Protein AF-A0A3P3XUV6-F1 (afdb_monomer)

Sequence (99 aa):
MKERNIHEDCVDQMIRLFAERIYRKGETQIPVDTEGRIRVDDLEMGPSVQNEVSARLATVDESNLHKLADPDGFRNDFLRAHGFEVPGVDYEQEVLSFE

Structure (mmCIF, N/CA/C/O backbone):
data_AF-A0A3P3XUV6-F1
#
_entry.id   AF-A0A3P3XUV6-F1
#
loop_
_atom_site.group_PDB
_atom_site.id
_atom_site.type_symbol
_atom_site.label_atom_id
_atom_site.label_alt_id
_atom_site.label_comp_id
_atom_site.label_asym_id
_atom_site.label_entity_id
_atom_site.label_seq_id
_atom_site.pdbx_PDB_ins_code
_atom_site.Cartn_x
_atom_site.Cartn_y
_atom_site.Cartn_z
_atom_site.occupancy
_atom_site.B_iso_or_equiv
_atom_site.auth_seq_id
_atom_site.auth_comp_id
_atom_site.auth_asym_id
_atom_site.auth_atom_id
_atom_site.pdbx_PDB_model_num
ATOM 1 N N . MET A 1 1 ? 5.677 -3.018 3.572 1.00 96.94 1 MET A N 1
ATOM 2 C CA . MET A 1 1 ? 4.301 -3.494 3.874 1.00 96.94 1 MET A CA 1
ATOM 3 C C . MET A 1 1 ? 3.998 -4.851 3.238 1.00 96.94 1 MET A C 1
ATOM 5 O O . MET A 1 1 ? 3.518 -5.716 3.959 1.00 96.94 1 MET A O 1
ATOM 9 N N . LYS A 1 2 ? 4.334 -5.085 1.954 1.00 96.94 2 LYS A N 1
ATOM 10 C CA . LYS A 1 2 ? 4.138 -6.383 1.266 1.00 96.94 2 LYS A CA 1
ATOM 11 C C . LYS A 1 2 ? 4.770 -7.574 2.000 1.00 96.94 2 LYS A C 1
ATOM 13 O O . LYS A 1 2 ? 4.070 -8.527 2.301 1.00 96.94 2 LYS A O 1
ATOM 18 N N . GLU A 1 3 ? 6.031 -7.461 2.426 1.00 96.62 3 GLU A N 1
ATOM 19 C CA . GLU A 1 3 ? 6.723 -8.492 3.236 1.00 96.62 3 GLU A CA 1
ATOM 20 C C . GLU A 1 3 ? 6.004 -8.859 4.548 1.00 96.62 3 GLU A C 1
ATOM 22 O O . GLU A 1 3 ? 6.251 -9.909 5.133 1.00 96.62 3 GLU A O 1
ATOM 27 N N . ARG A 1 4 ? 5.119 -7.982 5.030 1.00 95.56 4 ARG A N 1
ATOM 28 C CA . ARG A 1 4 ? 4.356 -8.142 6.273 1.00 95.56 4 ARG A CA 1
ATOM 29 C C . ARG A 1 4 ? 2.893 -8.512 6.020 1.00 95.56 4 ARG A C 1
ATOM 31 O O . ARG A 1 4 ? 2.145 -8.609 6.983 1.00 95.56 4 ARG A O 1
ATOM 38 N N . ASN A 1 5 ? 2.488 -8.699 4.761 1.00 96.62 5 ASN A N 1
ATOM 39 C CA . ASN A 1 5 ? 1.114 -8.998 4.341 1.00 96.62 5 ASN A CA 1
ATOM 40 C C . ASN A 1 5 ? 0.068 -7.975 4.825 1.00 96.62 5 ASN A C 1
ATOM 42 O O . ASN A 1 5 ? -1.046 -8.342 5.176 1.00 96.62 5 ASN A O 1
ATOM 46 N N . ILE A 1 6 ? 0.441 -6.693 4.859 1.00 97.44 6 ILE A N 1
ATOM 47 C CA . ILE A 1 6 ? -0.447 -5.575 5.243 1.00 97.44 6 ILE A CA 1
ATOM 48 C C . ILE A 1 6 ? -0.476 -4.467 4.184 1.00 97.44 6 ILE A C 1
ATOM 50 O O . ILE A 1 6 ? -0.819 -3.331 4.485 1.00 97.44 6 ILE A O 1
ATOM 54 N N . HIS A 1 7 ? 0.012 -4.751 2.977 1.00 97.94 7 HIS A N 1
ATOM 55 C CA . HIS A 1 7 ? -0.084 -3.809 1.868 1.00 97.94 7 HIS A CA 1
ATOM 56 C C . HIS A 1 7 ? -1.500 -3.837 1.302 1.00 97.94 7 HIS A C 1
ATOM 58 O O . HIS A 1 7 ? -2.075 -4.912 1.173 1.00 97.94 7 HIS A O 1
ATOM 64 N N . GLU A 1 8 ? -2.005 -2.660 0.961 1.00 98.12 8 GLU A N 1
ATOM 65 C CA . GLU A 1 8 ? -3.341 -2.440 0.428 1.00 98.12 8 GLU A CA 1
ATOM 66 C C . GLU A 1 8 ? -3.227 -1.528 -0.787 1.00 98.12 8 GLU A C 1
ATOM 68 O O . GLU A 1 8 ? -2.452 -0.562 -0.763 1.00 98.12 8 GLU A O 1
ATOM 73 N N . ASP A 1 9 ? -4.003 -1.827 -1.824 1.00 96.12 9 ASP A N 1
ATOM 74 C CA . ASP A 1 9 ? -4.246 -0.892 -2.916 1.00 96.12 9 ASP A CA 1
ATOM 75 C C . ASP A 1 9 ? -5.407 0.073 -2.585 1.00 96.12 9 ASP A C 1
ATOM 77 O O . ASP A 1 9 ? -5.948 0.099 -1.473 1.00 96.12 9 ASP A O 1
ATOM 81 N N . CYS A 1 10 ? -5.798 0.913 -3.549 1.00 96.88 10 CYS A N 1
ATOM 82 C CA . CYS A 1 10 ? -6.896 1.859 -3.351 1.00 96.88 10 CYS A CA 1
ATOM 83 C C . CYS A 1 10 ? -8.231 1.167 -3.035 1.00 96.88 10 CYS A C 1
ATOM 85 O O . CYS A 1 10 ? -9.010 1.681 -2.230 1.00 96.88 10 CYS A O 1
ATOM 87 N N . VAL A 1 11 ? -8.522 0.034 -3.676 1.00 96.94 11 VAL A N 1
ATOM 88 C CA . VAL A 1 11 ? -9.784 -0.690 -3.491 1.00 96.94 11 VAL A CA 1
ATOM 89 C C . VAL A 1 11 ? -9.795 -1.364 -2.126 1.00 96.94 11 VAL A C 1
ATOM 91 O O . VAL A 1 11 ? -10.780 -1.219 -1.400 1.00 96.94 11 VAL A O 1
ATOM 94 N N . ASP A 1 12 ? -8.697 -2.009 -1.739 1.00 97.94 12 ASP A N 1
ATOM 95 C CA . ASP A 1 12 ? -8.526 -2.624 -0.421 1.00 97.94 12 ASP A CA 1
ATOM 96 C C . ASP A 1 12 ? -8.735 -1.599 0.702 1.00 97.94 12 ASP A C 1
ATOM 98 O O . ASP A 1 12 ? -9.527 -1.829 1.623 1.00 97.94 12 ASP A O 1
ATOM 102 N N . GLN A 1 13 ? -8.115 -0.415 0.588 1.00 98.31 13 GLN A N 1
ATOM 103 C CA . GLN A 1 13 ? -8.304 0.660 1.566 1.00 98.31 13 GLN A CA 1
ATOM 104 C C . GLN A 1 13 ? -9.758 1.126 1.652 1.00 98.31 13 GLN A C 1
ATOM 106 O O . GLN A 1 13 ? -10.264 1.362 2.752 1.00 98.31 13 GLN A O 1
ATOM 111 N N . MET A 1 14 ? -10.451 1.260 0.517 1.00 98.38 14 MET A N 1
ATOM 112 C CA . MET A 1 14 ? -11.863 1.654 0.519 1.00 98.38 14 MET A CA 1
ATOM 113 C C . MET A 1 14 ? -12.748 0.566 1.127 1.00 98.38 14 MET A C 1
ATOM 115 O O . MET A 1 14 ? -13.630 0.874 1.932 1.00 98.38 14 MET A O 1
ATOM 119 N N . ILE A 1 15 ? -12.494 -0.705 0.808 1.00 97.94 15 ILE A N 1
ATOM 120 C CA . ILE A 1 15 ? -13.206 -1.838 1.407 1.00 97.94 15 ILE A CA 1
ATOM 121 C C . ILE A 1 15 ? -13.031 -1.815 2.926 1.00 97.94 15 ILE A C 1
ATOM 123 O O . ILE A 1 15 ? -14.031 -1.864 3.650 1.00 97.94 15 ILE A O 1
ATOM 127 N N . ARG A 1 16 ? -11.796 -1.663 3.423 1.00 97.62 16 ARG A N 1
ATOM 128 C CA . ARG A 1 16 ? -11.519 -1.595 4.863 1.00 97.62 16 ARG A CA 1
ATOM 129 C C . ARG A 1 16 ? -12.150 -0.372 5.520 1.00 97.62 16 ARG A C 1
ATOM 131 O O . ARG A 1 16 ? -12.754 -0.498 6.585 1.00 97.62 16 ARG A O 1
ATOM 138 N N . LEU A 1 17 ? -12.075 0.801 4.891 1.00 97.81 17 LEU A N 1
ATOM 139 C CA . LEU A 1 17 ? -12.727 2.019 5.379 1.00 97.81 17 LEU A CA 1
ATOM 140 C C . LEU A 1 17 ? -14.226 1.785 5.612 1.00 97.81 17 LEU A C 1
ATOM 142 O O . LEU A 1 17 ? -14.754 2.083 6.688 1.00 97.81 17 LEU A O 1
ATOM 146 N N . PHE A 1 18 ? -14.922 1.223 4.625 1.00 97.12 18 PHE A N 1
ATOM 147 C CA . PHE A 1 18 ? -16.357 0.996 4.739 1.00 97.12 18 PHE A CA 1
ATOM 148 C C . PHE A 1 18 ? -16.697 -0.126 5.720 1.00 97.12 18 PHE A C 1
ATOM 150 O O . PHE A 1 18 ? -17.542 0.076 6.592 1.00 97.12 18 PHE A O 1
ATOM 157 N N . ALA A 1 19 ? -16.037 -1.279 5.615 1.00 95.38 19 ALA A N 1
ATOM 158 C CA . ALA A 1 19 ? -16.350 -2.454 6.425 1.00 95.38 19 ALA A CA 1
ATOM 159 C C . ALA A 1 19 ? -15.944 -2.289 7.899 1.00 95.38 19 ALA A C 1
ATOM 161 O O . ALA A 1 19 ? -16.667 -2.719 8.800 1.00 95.38 19 ALA A O 1
ATOM 162 N N . GLU A 1 20 ? -14.803 -1.648 8.155 1.00 95.12 20 GLU A N 1
ATOM 163 C CA . GLU A 1 20 ? -14.175 -1.614 9.476 1.00 95.12 20 GLU A CA 1
ATOM 164 C C . GLU A 1 20 ? -14.112 -0.228 10.120 1.00 95.12 20 GLU A C 1
ATOM 166 O O . GLU A 1 20 ? -13.599 -0.104 11.233 1.00 95.12 20 GLU A O 1
ATOM 171 N N . ARG A 1 21 ? -14.579 0.837 9.464 1.00 95.44 21 ARG A N 1
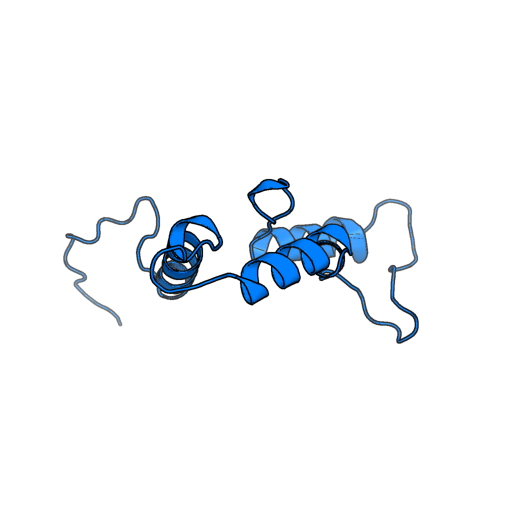ATOM 172 C CA . ARG A 1 21 ? -14.652 2.165 10.097 1.00 95.44 21 ARG A CA 1
ATOM 173 C C . ARG A 1 21 ? -16.071 2.719 10.049 1.00 95.44 21 ARG A C 1
ATOM 175 O O . ARG A 1 21 ? -16.630 2.996 11.108 1.00 95.44 21 ARG A O 1
ATOM 182 N N . ILE A 1 22 ? -16.663 2.830 8.858 1.00 96.19 22 ILE A N 1
ATOM 183 C CA . ILE A 1 22 ? -17.951 3.521 8.655 1.00 96.19 22 ILE A CA 1
ATOM 184 C C . ILE A 1 22 ? -19.154 2.637 9.015 1.00 96.19 22 ILE A C 1
ATOM 186 O O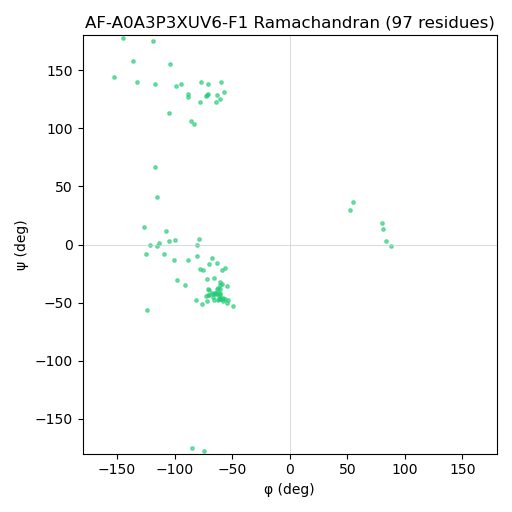 . ILE A 1 22 ? -20.038 3.082 9.743 1.00 96.19 22 ILE A O 1
ATOM 190 N N . TYR A 1 23 ? -19.198 1.390 8.537 1.00 95.00 23 TYR A N 1
ATOM 191 C CA . TYR A 1 23 ? -20.358 0.495 8.674 1.00 95.00 23 TYR A CA 1
ATOM 192 C C . TYR A 1 23 ? -20.060 -0.741 9.532 1.00 95.00 23 TYR A C 1
ATOM 194 O O . TYR A 1 23 ? -20.508 -1.850 9.230 1.00 95.00 23 TYR A O 1
ATOM 202 N N . ARG A 1 24 ? -19.314 -0.562 10.630 1.00 92.12 24 ARG A N 1
ATOM 203 C CA . ARG A 1 24 ? -19.005 -1.663 11.552 1.00 92.12 24 ARG A CA 1
ATOM 204 C C . ARG A 1 24 ? -20.271 -2.254 12.160 1.00 92.12 24 ARG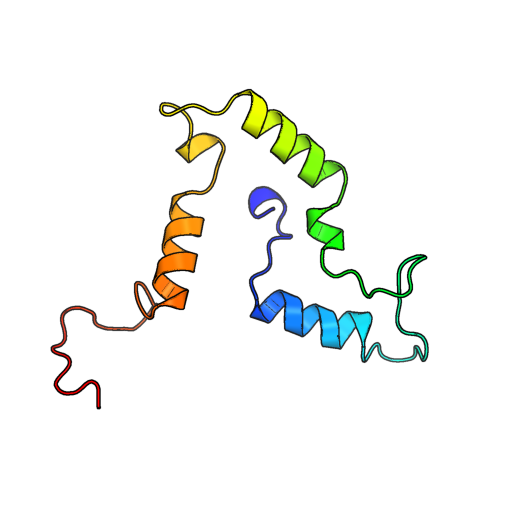 A C 1
ATOM 206 O O . ARG A 1 24 ? -21.074 -1.572 12.796 1.00 92.12 24 ARG A O 1
ATOM 213 N N . LYS A 1 25 ? -20.432 -3.565 12.002 1.00 89.31 25 LYS A N 1
ATOM 214 C CA . LYS A 1 25 ? -21.595 -4.290 12.512 1.00 89.31 25 LYS A CA 1
ATOM 215 C C . LYS A 1 25 ? -21.643 -4.232 14.041 1.00 89.31 25 LYS A C 1
ATOM 217 O O . LYS A 1 25 ? -20.737 -4.716 14.707 1.00 89.31 25 LYS A O 1
ATOM 222 N N . GLY A 1 26 ? -22.749 -3.727 14.583 1.00 86.19 26 GLY A N 1
ATOM 223 C CA . GLY A 1 26 ? -23.000 -3.708 16.029 1.00 86.19 26 GLY A CA 1
ATOM 224 C C . GLY A 1 26 ? -22.357 -2.539 16.779 1.00 86.19 26 GLY A C 1
ATOM 225 O O . GLY A 1 26 ? -22.525 -2.453 17.992 1.00 86.19 26 GLY A O 1
ATOM 226 N N . GLU A 1 27 ? -21.686 -1.623 16.079 1.00 86.25 27 GLU A N 1
ATOM 227 C CA . GLU A 1 27 ? -21.126 -0.404 16.659 1.00 86.25 27 GLU A CA 1
ATOM 228 C C . GLU A 1 27 ? -21.782 0.832 16.035 1.00 86.25 27 GLU A C 1
ATOM 230 O O . GLU A 1 27 ? -22.016 0.887 14.831 1.00 86.25 27 GLU A O 1
ATOM 235 N N . THR A 1 28 ? -22.095 1.835 16.856 1.00 83.25 28 THR A N 1
ATOM 236 C CA . THR A 1 28 ? -22.700 3.101 16.399 1.00 83.25 28 THR A CA 1
ATOM 237 C C . THR A 1 28 ? -21.690 4.236 16.274 1.00 83.25 28 THR A C 1
ATOM 239 O O . THR A 1 28 ? -21.998 5.269 15.686 1.00 83.25 28 THR A O 1
ATOM 242 N N . GLN A 1 29 ? -20.491 4.066 16.833 1.00 92.12 29 GLN A N 1
ATOM 243 C CA . GLN A 1 29 ? -19.439 5.076 16.813 1.00 92.12 29 GLN A CA 1
ATOM 244 C C . GLN A 1 29 ? -18.427 4.772 15.710 1.00 92.12 29 GLN A C 1
ATOM 246 O O . GLN A 1 29 ? -17.997 3.631 15.543 1.00 92.12 29 GLN A O 1
ATOM 251 N N . ILE A 1 30 ? -18.031 5.805 14.969 1.00 96.25 30 ILE A N 1
ATOM 252 C CA . ILE A 1 30 ? -16.954 5.729 13.980 1.00 96.25 30 ILE A CA 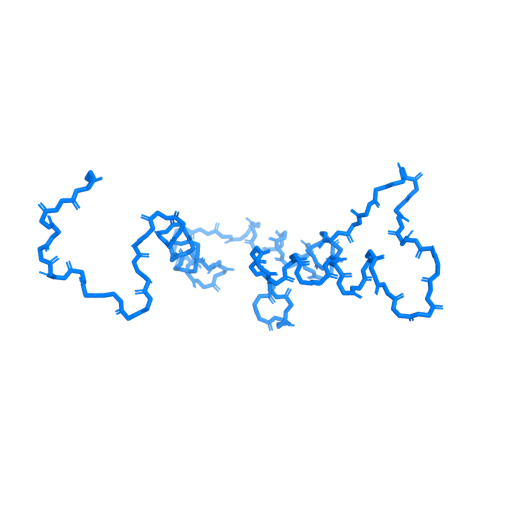1
ATOM 253 C C . ILE A 1 30 ? -15.636 6.025 14.709 1.00 96.25 30 ILE A C 1
ATOM 255 O O . ILE A 1 30 ? -15.553 7.049 15.391 1.00 96.25 30 ILE A O 1
ATOM 259 N N . PRO A 1 31 ? -14.615 5.157 14.602 1.00 94.88 31 PRO A N 1
ATOM 260 C CA . PRO A 1 31 ? -13.353 5.368 15.289 1.00 94.88 31 PRO A CA 1
ATOM 261 C C . PRO A 1 31 ? -12.587 6.501 14.600 1.00 94.88 31 PRO A C 1
ATOM 263 O O . PRO A 1 31 ? -12.388 6.491 13.383 1.00 94.88 31 PRO A O 1
ATOM 266 N N . VAL A 1 32 ? -12.165 7.480 15.394 1.00 97.44 32 VAL A N 1
ATOM 267 C CA . VAL A 1 32 ? -11.446 8.673 14.941 1.00 97.44 32 VAL A CA 1
ATOM 268 C C . VAL A 1 32 ? -10.273 8.972 15.869 1.00 97.44 32 VAL A C 1
ATOM 270 O O . VAL A 1 32 ? -10.256 8.535 17.020 1.00 97.44 32 VAL A O 1
ATOM 273 N N . ASP A 1 33 ? -9.287 9.711 15.367 1.00 97.56 33 ASP A N 1
ATOM 274 C CA . ASP A 1 33 ? -8.204 10.246 16.191 1.00 97.56 33 ASP A CA 1
ATOM 275 C C . ASP A 1 33 ? -8.660 11.440 17.055 1.00 97.56 33 ASP A C 1
ATOM 277 O O . ASP A 1 33 ? -9.824 11.847 17.051 1.00 97.56 33 ASP A O 1
ATOM 281 N N . THR A 1 34 ? -7.728 12.028 17.808 1.00 97.75 34 THR A N 1
ATOM 282 C CA . THR A 1 34 ? -7.990 13.179 18.690 1.00 97.75 34 THR A CA 1
ATOM 283 C C . THR A 1 34 ? -8.435 14.443 17.953 1.00 97.75 34 THR A C 1
ATOM 285 O O . THR A 1 34 ? -8.949 15.361 18.586 1.00 97.75 34 THR A O 1
ATOM 288 N N . GLU A 1 35 ? -8.238 14.508 16.636 1.00 98.19 35 GLU A N 1
ATOM 289 C CA . GLU A 1 35 ? -8.675 15.611 15.776 1.00 98.19 35 GLU A CA 1
ATOM 290 C C . GLU A 1 35 ? -9.980 15.281 15.031 1.00 98.19 35 GLU A C 1
ATOM 292 O O . GLU A 1 35 ? -10.456 16.082 14.228 1.00 98.19 35 GLU A O 1
ATOM 297 N N . GLY A 1 36 ? -10.583 14.117 15.292 1.00 97.19 36 GLY A N 1
ATOM 298 C CA . GLY A 1 36 ? -11.832 13.701 14.662 1.00 97.19 36 GLY A CA 1
ATOM 299 C C . GLY A 1 36 ? -11.668 13.129 13.251 1.00 97.19 36 GLY A C 1
ATOM 300 O O . GLY A 1 36 ? -12.651 13.064 12.512 1.00 97.19 36 GLY A O 1
ATOM 301 N N . ARG A 1 37 ? -10.462 12.700 12.855 1.00 98.00 37 ARG A N 1
ATOM 302 C CA . ARG A 1 37 ? -10.202 12.090 11.537 1.00 98.00 37 ARG A CA 1
ATOM 303 C C . ARG A 1 37 ? -10.282 10.570 11.609 1.00 98.00 37 ARG A C 1
ATOM 305 O O . ARG A 1 37 ? -9.713 9.960 12.512 1.00 98.00 37 ARG A O 1
ATOM 312 N N . ILE A 1 38 ? -10.906 9.945 10.612 1.00 97.88 38 ILE A N 1
ATOM 313 C CA . ILE A 1 38 ? -10.779 8.497 10.406 1.00 97.88 38 ILE A CA 1
ATOM 314 C C . ILE A 1 38 ? -9.370 8.217 9.883 1.00 97.88 38 ILE A C 1
ATOM 316 O O . ILE A 1 38 ? -8.937 8.832 8.909 1.00 97.88 38 ILE A O 1
ATOM 320 N N . ARG A 1 39 ? -8.663 7.286 10.524 1.00 98.06 39 ARG A N 1
ATOM 321 C CA . ARG A 1 39 ? -7.307 6.882 10.140 1.00 98.06 39 ARG A CA 1
ATOM 322 C C . ARG A 1 39 ? -7.355 5.524 9.456 1.00 98.06 39 ARG A C 1
ATOM 324 O O . ARG A 1 39 ? -7.727 4.525 10.071 1.00 98.06 39 ARG A O 1
ATOM 331 N N . VAL A 1 40 ? -7.036 5.535 8.167 1.00 97.25 40 VAL A N 1
ATOM 332 C CA . VAL A 1 40 ? -6.808 4.336 7.342 1.00 97.25 40 VAL A CA 1
ATOM 333 C C . VAL A 1 40 ? -5.331 4.182 6.980 1.00 97.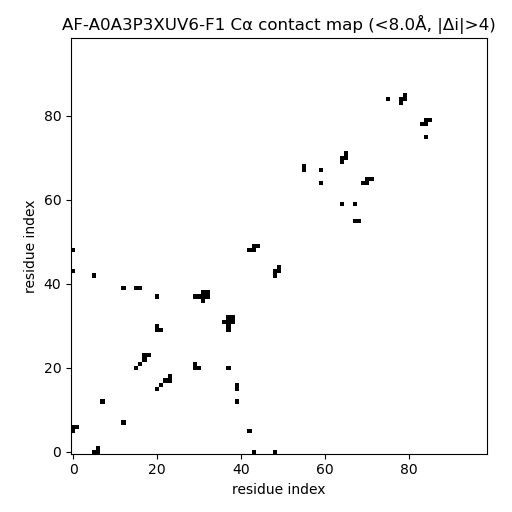25 40 VAL A C 1
ATOM 335 O O . VAL A 1 40 ? -4.914 3.144 6.489 1.00 97.25 40 VAL A O 1
ATOM 338 N N . ASP A 1 41 ? -4.518 5.186 7.293 1.00 98.00 41 ASP A N 1
ATOM 339 C CA . ASP A 1 41 ? -3.058 5.148 7.257 1.00 98.00 41 ASP A CA 1
ATOM 340 C C . ASP A 1 41 ? -2.462 4.434 8.485 1.00 98.00 41 ASP A C 1
ATOM 342 O O . ASP A 1 41 ? -1.250 4.383 8.660 1.00 98.00 41 ASP A O 1
ATOM 346 N N . ASP A 1 42 ? -3.294 3.865 9.356 1.00 97.25 42 ASP A N 1
ATOM 347 C CA . ASP A 1 42 ? -2.897 3.230 10.611 1.00 97.25 42 ASP A CA 1
ATOM 348 C C . ASP A 1 42 ? -1.939 2.041 10.421 1.00 97.25 42 ASP A C 1
ATOM 350 O O . ASP A 1 42 ? -1.015 1.859 11.218 1.00 97.25 42 ASP A O 1
ATOM 354 N N . LEU A 1 43 ? -2.099 1.272 9.338 1.00 97.31 43 LEU A N 1
ATOM 355 C CA . LEU A 1 43 ? -1.168 0.194 8.979 1.00 97.31 43 LEU A CA 1
ATOM 356 C C . LEU A 1 43 ? 0.190 0.729 8.501 1.00 97.31 43 LEU A C 1
ATOM 358 O O . LEU A 1 43 ? 1.233 0.165 8.838 1.00 97.31 43 LEU A O 1
ATOM 362 N N . GLU A 1 44 ? 0.185 1.817 7.731 1.00 98.25 44 GLU A N 1
ATOM 363 C CA . GLU A 1 44 ? 1.390 2.463 7.198 1.00 98.25 44 GLU A CA 1
ATOM 364 C C . GLU A 1 44 ? 2.183 3.175 8.300 1.00 98.25 44 GLU A C 1
ATOM 366 O O . GLU A 1 44 ? 3.409 3.056 8.382 1.00 98.25 44 GLU A O 1
ATOM 371 N N . MET A 1 45 ? 1.481 3.882 9.183 1.00 97.88 45 MET A N 1
ATOM 372 C CA . MET A 1 45 ? 2.063 4.694 10.252 1.00 97.88 45 MET A CA 1
ATOM 373 C C . MET A 1 45 ? 2.490 3.876 11.479 1.00 97.88 45 MET A C 1
ATOM 375 O O . MET A 1 45 ? 3.035 4.426 12.438 1.00 97.88 45 MET A O 1
ATOM 379 N N . GLY A 1 46 ? 2.286 2.555 11.465 1.00 96.81 46 GLY A N 1
ATOM 380 C CA . GLY A 1 46 ? 2.716 1.663 12.536 1.00 96.81 46 GLY A CA 1
ATOM 381 C C . GLY A 1 46 ? 4.240 1.708 12.765 1.00 96.81 46 GLY A C 1
ATOM 382 O O . GLY A 1 46 ? 5.003 1.666 11.793 1.00 96.81 46 GLY A O 1
ATOM 383 N N . PRO A 1 47 ? 4.732 1.690 14.025 1.00 96.94 47 PRO A N 1
ATOM 384 C CA . PRO A 1 47 ? 6.163 1.833 14.327 1.00 96.94 47 PRO A CA 1
ATOM 385 C C . PRO A 1 47 ? 7.049 0.823 13.602 1.00 96.94 47 PRO A C 1
ATOM 387 O O . PRO A 1 47 ? 8.158 1.129 13.184 1.00 96.94 47 PRO A O 1
ATOM 390 N N . SER A 1 48 ? 6.553 -0.401 13.421 1.00 95.38 48 SER A N 1
ATOM 391 C CA . SER A 1 48 ? 7.328 -1.448 12.768 1.00 95.38 48 SER A CA 1
ATOM 392 C C . SER A 1 48 ? 7.486 -1.222 11.259 1.00 95.38 48 SER A C 1
ATOM 394 O O . SER A 1 48 ? 8.506 -1.615 10.704 1.00 95.38 48 SER A O 1
ATOM 396 N N . VAL A 1 49 ? 6.524 -0.566 10.601 1.00 98.12 49 VAL A N 1
ATOM 397 C CA . VAL A 1 49 ? 6.652 -0.160 9.192 1.00 98.12 49 VAL A CA 1
ATOM 398 C C . VAL A 1 49 ? 7.569 1.053 9.085 1.00 98.12 49 VAL A C 1
ATOM 400 O O . VAL A 1 49 ? 8.544 1.003 8.342 1.00 98.12 49 VAL A O 1
ATOM 403 N N . GLN A 1 50 ? 7.315 2.100 9.872 1.00 98.56 50 GLN A N 1
ATOM 404 C CA . GLN A 1 50 ? 8.075 3.353 9.801 1.00 98.56 50 GLN A CA 1
ATOM 405 C C . GLN A 1 50 ? 9.559 3.178 10.158 1.00 98.56 50 GLN A C 1
ATOM 407 O O . GLN A 1 50 ? 10.424 3.747 9.489 1.00 98.56 50 GLN A O 1
ATOM 412 N N . ASN A 1 51 ? 9.879 2.340 11.149 1.00 98.25 51 ASN A N 1
ATOM 413 C CA . ASN A 1 51 ? 11.270 2.030 11.492 1.00 98.25 51 ASN A CA 1
ATOM 414 C C . ASN A 1 51 ? 11.991 1.297 10.352 1.00 98.25 51 ASN A C 1
ATOM 416 O O . ASN A 1 51 ? 13.137 1.617 10.048 1.00 98.25 51 ASN A O 1
ATOM 420 N N . GLU A 1 52 ? 11.317 0.344 9.703 1.00 98.19 52 GLU A N 1
ATOM 421 C CA . GLU A 1 52 ? 11.879 -0.406 8.576 1.00 98.19 52 GLU A CA 1
ATOM 422 C C . GLU A 1 52 ? 12.102 0.503 7.361 1.00 98.19 52 GLU A C 1
ATOM 424 O O . GLU A 1 52 ? 13.173 0.485 6.758 1.00 98.19 52 GLU A O 1
ATOM 429 N N . VAL A 1 53 ? 11.118 1.346 7.034 1.00 98.19 53 VAL A N 1
ATOM 430 C CA . VAL A 1 53 ? 11.230 2.340 5.957 1.00 98.19 53 VAL A CA 1
ATOM 431 C C . VAL A 1 53 ? 12.395 3.292 6.225 1.00 98.19 53 VAL A C 1
ATOM 433 O O . VAL A 1 53 ? 13.228 3.496 5.345 1.00 98.19 53 VAL A O 1
ATOM 436 N N . SER A 1 54 ? 12.509 3.814 7.450 1.00 98.44 54 SER A N 1
ATOM 437 C CA . SER A 1 54 ? 13.602 4.715 7.839 1.00 98.44 54 SER A CA 1
ATOM 438 C C . SER A 1 54 ? 14.974 4.047 7.710 1.00 98.44 54 SER A C 1
ATOM 440 O O . SER A 1 54 ? 15.907 4.648 7.179 1.00 98.44 54 SER A O 1
ATOM 442 N N . ALA A 1 55 ? 15.101 2.792 8.153 1.00 98.31 55 ALA A N 1
ATOM 443 C CA . ALA A 1 55 ? 16.347 2.032 8.060 1.00 98.31 55 ALA A CA 1
ATOM 444 C C . ALA A 1 55 ? 16.761 1.766 6.602 1.00 98.31 55 ALA A C 1
ATOM 446 O O . ALA A 1 55 ? 17.932 1.925 6.246 1.00 98.31 55 ALA A O 1
ATOM 447 N N . ARG A 1 56 ? 15.801 1.412 5.739 1.00 98.19 56 ARG A N 1
ATOM 448 C CA . ARG A 1 56 ? 16.045 1.206 4.303 1.00 98.19 56 ARG A CA 1
ATOM 449 C C . ARG A 1 56 ? 16.439 2.503 3.610 1.00 98.19 56 ARG A C 1
ATOM 451 O O . ARG A 1 56 ? 17.446 2.528 2.915 1.00 98.19 56 ARG A O 1
ATOM 458 N N . LEU A 1 57 ? 15.712 3.595 3.849 1.00 98.00 57 LEU A N 1
ATOM 459 C CA . LEU A 1 57 ? 16.018 4.900 3.252 1.00 98.00 57 LEU A CA 1
ATOM 460 C C . LEU A 1 57 ? 17.403 5.425 3.646 1.00 98.00 57 LEU A C 1
ATOM 462 O O . LEU A 1 57 ? 18.055 6.077 2.839 1.00 98.00 57 LEU A O 1
ATOM 466 N N . ALA A 1 58 ? 17.880 5.114 4.852 1.00 98.44 58 ALA A N 1
ATOM 467 C CA . ALA A 1 58 ? 19.217 5.506 5.291 1.00 98.44 58 ALA A CA 1
ATOM 468 C C . ALA A 1 58 ? 20.358 4.760 4.568 1.00 98.44 58 ALA A C 1
ATOM 470 O O . ALA A 1 58 ? 21.508 5.188 4.654 1.00 98.44 58 ALA A O 1
ATOM 471 N N . THR A 1 59 ? 20.067 3.638 3.902 1.00 98.19 59 THR A N 1
ATOM 472 C CA . THR A 1 59 ? 21.078 2.733 3.322 1.00 98.19 59 THR A CA 1
ATOM 473 C C . THR A 1 59 ? 20.896 2.471 1.828 1.00 98.19 59 THR A C 1
ATOM 475 O O . THR A 1 59 ? 21.758 1.846 1.208 1.00 98.19 59 THR A O 1
ATOM 478 N N . VAL A 1 60 ? 19.791 2.933 1.243 1.00 98.19 60 VAL A N 1
ATOM 479 C CA . VAL A 1 60 ? 19.477 2.694 -0.164 1.00 98.19 60 VAL A CA 1
ATOM 480 C C . VAL A 1 60 ? 20.399 3.480 -1.094 1.00 98.19 60 VAL A C 1
ATOM 482 O O . VAL A 1 60 ? 20.686 4.655 -0.873 1.00 98.19 60 VAL A O 1
ATOM 485 N N . ASP A 1 61 ? 20.839 2.818 -2.158 1.00 98.19 61 ASP A N 1
ATOM 486 C CA . ASP A 1 61 ? 21.609 3.387 -3.258 1.00 98.19 61 ASP A CA 1
ATOM 487 C C . ASP A 1 61 ? 21.226 2.716 -4.590 1.00 98.19 61 ASP A C 1
ATOM 489 O O . ASP A 1 61 ? 20.405 1.795 -4.642 1.00 98.19 61 ASP A O 1
ATOM 493 N N . GLU A 1 62 ? 21.824 3.172 -5.691 1.00 97.62 62 GLU A N 1
ATOM 494 C CA . GLU A 1 62 ? 21.548 2.6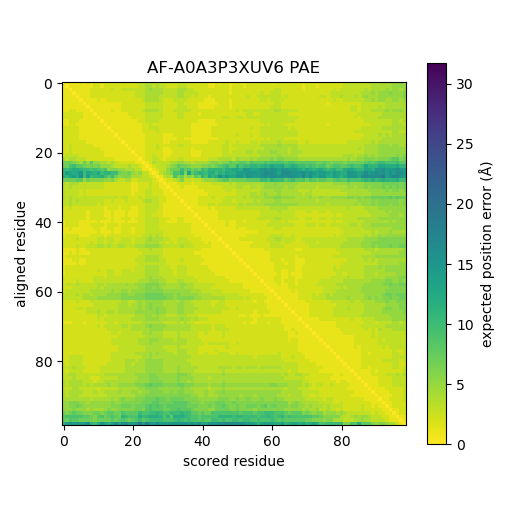50 -7.037 1.00 97.62 62 GLU A CA 1
ATOM 495 C C . GLU A 1 62 ? 21.825 1.143 -7.172 1.00 97.62 62 GLU A C 1
ATOM 497 O O . GLU A 1 62 ? 21.118 0.438 -7.891 1.00 97.62 62 GLU A O 1
ATOM 502 N N . SER A 1 63 ? 22.832 0.623 -6.466 1.00 98.06 63 SER A N 1
ATOM 503 C CA . SER A 1 63 ? 23.253 -0.779 -6.560 1.00 98.06 63 SER A CA 1
ATOM 504 C C . SER A 1 63 ? 22.340 -1.738 -5.791 1.00 98.06 63 SER A C 1
ATOM 506 O O . SER A 1 63 ? 22.335 -2.947 -6.057 1.00 98.06 63 SER A O 1
ATOM 508 N N . ASN A 1 64 ? 21.578 -1.221 -4.821 1.00 97.81 64 ASN A N 1
ATOM 509 C CA . ASN A 1 64 ? 20.771 -2.023 -3.905 1.00 97.81 64 ASN A CA 1
ATOM 510 C C . ASN A 1 64 ? 19.264 -1.701 -3.940 1.00 97.81 64 ASN A C 1
ATOM 512 O O . ASN A 1 64 ? 18.496 -2.384 -3.258 1.00 97.81 64 ASN A O 1
ATOM 516 N N . LEU A 1 65 ? 18.830 -0.747 -4.773 1.00 97.50 65 LEU A N 1
ATOM 517 C CA . LEU A 1 65 ? 17.444 -0.275 -4.846 1.00 97.50 65 LEU A CA 1
ATOM 518 C C . LEU A 1 65 ? 16.413 -1.409 -4.949 1.00 97.50 65 LEU A C 1
ATOM 520 O O . LEU A 1 65 ? 15.514 -1.481 -4.119 1.00 97.50 65 LEU A O 1
ATOM 524 N N . HIS A 1 66 ? 16.567 -2.334 -5.901 1.00 96.69 66 HIS A N 1
ATOM 525 C CA . HIS A 1 66 ? 15.627 -3.455 -6.101 1.00 96.69 66 HIS A CA 1
ATOM 526 C C . HIS A 1 66 ? 15.626 -4.486 -4.959 1.00 96.69 66 HIS A C 1
ATOM 528 O O . HIS A 1 66 ? 14.772 -5.366 -4.921 1.00 96.69 66 HIS A O 1
ATOM 534 N N . LYS A 1 67 ? 16.602 -4.427 -4.043 1.00 96.75 67 LYS A N 1
ATOM 535 C CA . LYS A 1 67 ? 16.653 -5.305 -2.864 1.00 96.75 67 LYS A CA 1
ATOM 536 C C . LYS A 1 67 ? 15.951 -4.682 -1.665 1.00 96.75 67 LYS A C 1
ATOM 538 O O . LYS A 1 67 ? 15.405 -5.411 -0.844 1.00 96.75 67 LYS A O 1
ATOM 543 N N . LEU A 1 68 ? 16.031 -3.358 -1.526 1.00 97.56 68 LEU A N 1
ATOM 544 C CA . LEU A 1 68 ? 15.506 -2.643 -0.362 1.00 97.56 68 LEU A CA 1
ATOM 545 C C . LEU A 1 68 ? 14.123 -2.042 -0.621 1.00 97.56 68 LEU A C 1
ATOM 547 O O . LEU A 1 68 ? 13.314 -1.953 0.301 1.00 97.56 68 LEU A O 1
ATOM 551 N N . ALA A 1 69 ? 13.824 -1.664 -1.857 1.00 97.06 69 ALA A N 1
ATOM 552 C CA . ALA A 1 69 ? 12.554 -1.084 -2.263 1.00 97.06 69 ALA A CA 1
ATOM 553 C C . ALA A 1 69 ? 11.853 -1.959 -3.310 1.00 97.06 69 ALA A C 1
ATOM 555 O O . ALA A 1 69 ? 12.400 -2.948 -3.791 1.00 97.06 69 ALA A O 1
ATOM 556 N N . ASP A 1 70 ? 10.634 -1.562 -3.668 1.00 97.56 70 ASP A N 1
ATOM 557 C CA . ASP A 1 70 ? 9.809 -2.228 -4.677 1.00 97.56 70 ASP A CA 1
ATOM 558 C C . ASP A 1 70 ? 9.542 -1.293 -5.876 1.00 97.56 70 ASP A C 1
ATOM 560 O O . ASP A 1 70 ? 8.414 -0.827 -6.065 1.00 97.56 70 ASP A O 1
ATOM 564 N N . PRO A 1 71 ? 10.579 -0.939 -6.665 1.00 97.06 71 PRO A N 1
ATOM 565 C CA . PRO A 1 71 ? 10.406 -0.080 -7.837 1.00 97.06 71 PRO A CA 1
ATOM 566 C C . PRO A 1 71 ? 9.555 -0.748 -8.927 1.00 97.06 71 PRO A C 1
ATOM 568 O O . PRO A 1 71 ? 8.852 -0.050 -9.655 1.00 97.06 71 PRO A O 1
ATOM 571 N N . ASP A 1 72 ? 9.576 -2.081 -9.021 1.00 96.69 72 ASP A N 1
ATOM 572 C CA . ASP A 1 72 ? 8.787 -2.836 -9.998 1.00 96.69 72 ASP A CA 1
ATOM 573 C C . ASP A 1 72 ? 7.293 -2.785 -9.659 1.00 96.69 72 ASP A C 1
ATOM 575 O O . ASP A 1 72 ? 6.469 -2.521 -10.536 1.00 96.69 72 ASP A O 1
ATOM 579 N N . GLY A 1 73 ? 6.938 -2.951 -8.381 1.00 96.00 73 GLY A N 1
ATOM 580 C CA . GLY A 1 73 ? 5.577 -2.743 -7.895 1.00 96.00 73 GLY A CA 1
ATOM 581 C C . GLY A 1 73 ? 5.104 -1.310 -8.109 1.00 96.00 73 GLY A C 1
ATOM 582 O O . GLY A 1 73 ? 4.034 -1.111 -8.673 1.00 96.00 73 GLY A O 1
ATOM 583 N N . PHE A 1 74 ? 5.929 -0.316 -7.763 1.00 96.88 74 PHE A N 1
ATOM 584 C CA . PHE A 1 74 ? 5.605 1.091 -8.016 1.00 96.88 74 PHE A CA 1
ATOM 585 C C . PHE A 1 74 ? 5.360 1.375 -9.506 1.00 96.88 74 PHE A C 1
ATOM 587 O O . PHE A 1 74 ? 4.379 2.027 -9.862 1.00 96.88 74 PHE A O 1
ATOM 594 N N . ARG A 1 75 ? 6.232 0.870 -10.390 1.00 97.38 75 ARG A N 1
ATOM 595 C CA . ARG A 1 75 ? 6.082 1.016 -11.844 1.00 97.38 75 ARG A CA 1
ATOM 596 C C . ARG A 1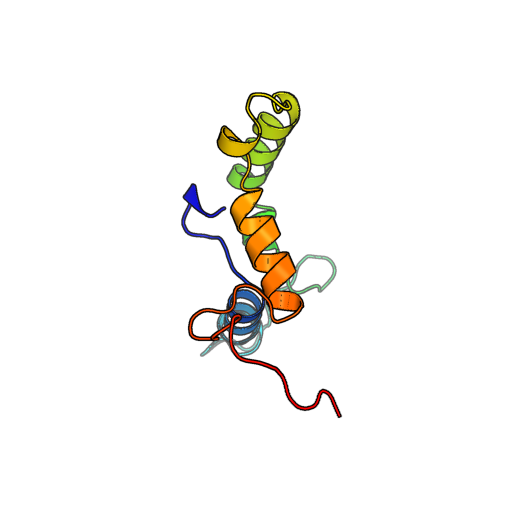 75 ? 4.790 0.364 -12.332 1.00 97.38 75 ARG A C 1
ATOM 598 O O . ARG A 1 75 ? 4.087 0.970 -13.134 1.00 97.38 75 ARG A O 1
ATOM 605 N N . ASN A 1 76 ? 4.480 -0.836 -11.850 1.00 96.50 76 ASN A N 1
ATOM 606 C CA . ASN A 1 76 ? 3.263 -1.554 -12.214 1.00 96.50 76 ASN A CA 1
ATOM 607 C C . ASN A 1 76 ? 2.007 -0.782 -11.780 1.00 96.50 76 ASN A C 1
ATOM 609 O O . ASN A 1 76 ? 1.122 -0.540 -12.596 1.00 96.50 76 ASN A O 1
ATOM 613 N N . ASP A 1 77 ? 1.966 -0.303 -10.535 1.00 95.81 77 ASP A N 1
ATOM 614 C CA . ASP A 1 77 ? 0.841 0.483 -10.016 1.00 95.81 77 ASP A CA 1
ATOM 615 C C . ASP A 1 77 ? 0.666 1.794 -10.803 1.00 95.81 77 ASP A C 1
ATOM 617 O O . ASP A 1 77 ? -0.449 2.150 -11.195 1.00 95.81 77 ASP A O 1
ATOM 621 N N . PHE A 1 78 ? 1.774 2.474 -11.123 1.00 97.00 78 PHE A N 1
ATOM 622 C CA . PHE A 1 78 ? 1.769 3.673 -11.962 1.00 97.00 78 PHE A CA 1
ATOM 623 C C . PHE A 1 78 ? 1.214 3.396 -13.364 1.00 97.00 78 PHE A C 1
ATOM 625 O O . PHE A 1 78 ? 0.372 4.145 -13.859 1.00 97.00 78 PHE A O 1
ATOM 632 N N . LEU A 1 79 ? 1.671 2.326 -14.015 1.00 97.69 79 LEU A N 1
ATOM 633 C CA . LEU A 1 79 ? 1.238 1.964 -15.364 1.00 97.69 79 LEU A CA 1
ATOM 634 C C . LEU A 1 79 ? -0.231 1.546 -15.393 1.00 97.69 79 LEU A C 1
ATOM 636 O O . LEU A 1 79 ? -0.980 2.015 -16.252 1.00 97.69 79 LEU A O 1
ATOM 640 N N . ARG A 1 80 ? -0.674 0.761 -14.409 1.00 96.06 80 ARG A N 1
ATOM 641 C CA . ARG A 1 80 ? -2.072 0.331 -14.283 1.00 96.06 80 ARG A CA 1
ATOM 642 C C . ARG A 1 80 ? -3.028 1.488 -14.076 1.00 96.06 80 ARG A C 1
ATOM 644 O O . ARG A 1 80 ? -4.099 1.486 -14.680 1.00 96.06 80 ARG A O 1
ATOM 651 N N . ALA A 1 81 ? -2.630 2.505 -13.311 1.00 95.94 81 ALA A N 1
ATOM 652 C CA . ALA A 1 81 ? -3.417 3.730 -13.167 1.00 95.94 81 ALA A CA 1
ATOM 653 C C . ALA A 1 81 ? -3.665 4.444 -14.512 1.00 95.94 81 ALA A C 1
ATOM 655 O O . ALA A 1 81 ? -4.632 5.191 -14.641 1.00 95.94 81 ALA A O 1
ATOM 656 N N . HIS A 1 82 ? -2.830 4.180 -15.522 1.00 96.62 82 HIS A N 1
ATOM 657 C CA . HIS A 1 82 ? -2.937 4.723 -16.877 1.00 96.62 82 HIS A CA 1
ATOM 658 C C . HIS A 1 82 ? -3.407 3.685 -17.914 1.00 96.62 82 HIS A C 1
ATOM 660 O O . HIS A 1 82 ? -3.333 3.944 -19.112 1.00 96.62 82 HIS A O 1
ATOM 666 N N . GLY A 1 83 ? -3.893 2.517 -17.480 1.00 96.12 83 GLY A N 1
ATOM 667 C CA . GLY A 1 83 ? -4.400 1.470 -18.373 1.00 96.12 83 GLY A CA 1
ATOM 668 C C . GLY A 1 83 ? -3.326 0.580 -19.010 1.00 96.12 83 GLY A C 1
ATOM 669 O O . GLY A 1 83 ? -3.634 -0.178 -19.930 1.00 96.12 83 GLY A O 1
ATOM 670 N N . PHE A 1 84 ? -2.083 0.622 -18.526 1.00 97.25 84 PHE A N 1
ATOM 671 C CA . PHE A 1 84 ? -0.968 -0.212 -18.993 1.00 97.25 84 PHE A CA 1
ATOM 672 C C . PHE A 1 84 ? -0.652 -1.354 -18.014 1.00 97.25 84 PHE A C 1
ATOM 674 O O . PHE A 1 84 ? -0.949 -1.263 -16.828 1.00 97.25 84 PHE A O 1
ATOM 681 N N . GLU A 1 85 ? -0.054 -2.445 -18.506 1.00 95.25 85 GLU A N 1
ATOM 682 C CA . GLU A 1 85 ? 0.281 -3.650 -17.716 1.00 95.25 85 GLU A CA 1
ATOM 683 C C . GLU A 1 85 ? -0.903 -4.244 -16.914 1.00 95.25 85 GLU A C 1
ATOM 685 O O . GLU A 1 85 ? -0.744 -4.881 -15.862 1.00 95.25 85 GLU A O 1
ATOM 690 N N . VAL A 1 86 ? -2.119 -4.058 -17.436 1.00 96.00 86 VAL A N 1
ATOM 691 C CA . VAL A 1 86 ? -3.354 -4.629 -16.901 1.00 96.00 86 VAL A CA 1
ATOM 692 C C . VAL A 1 86 ? -3.435 -6.105 -17.315 1.00 96.00 86 VAL A C 1
ATOM 694 O O . VAL A 1 86 ? -3.413 -6.412 -18.510 1.00 96.00 86 VAL A O 1
ATOM 697 N N . PRO A 1 87 ? -3.538 -7.049 -16.359 1.00 94.75 87 PRO A N 1
ATOM 698 C CA . PRO A 1 87 ? -3.652 -8.467 -16.679 1.00 94.75 87 PRO A CA 1
ATOM 699 C C . PRO A 1 87 ? -4.857 -8.763 -17.580 1.00 94.75 87 PRO A C 1
ATOM 701 O O . PRO A 1 87 ? -5.976 -8.353 -17.285 1.00 94.75 87 PRO A O 1
ATOM 704 N N . GLY A 1 88 ? -4.628 -9.518 -18.655 1.00 96.62 88 GLY A N 1
ATOM 705 C CA . GLY A 1 88 ? -5.674 -9.921 -19.601 1.00 96.62 88 GLY A CA 1
ATOM 706 C C . GLY A 1 88 ? -5.933 -8.941 -20.750 1.00 96.62 88 GLY A C 1
ATOM 707 O O . GLY A 1 88 ? -6.763 -9.250 -21.600 1.00 96.62 88 GLY A O 1
ATOM 708 N N . VAL A 1 89 ? -5.230 -7.807 -20.810 1.00 97.25 89 VAL A N 1
ATOM 709 C CA . VAL A 1 89 ? -5.255 -6.897 -21.965 1.00 97.25 89 VAL A CA 1
ATOM 710 C C . VAL A 1 89 ? -4.180 -7.312 -22.973 1.00 97.25 89 VAL A C 1
ATOM 712 O O . VAL A 1 89 ? -3.022 -7.502 -22.601 1.00 97.25 89 VAL A O 1
ATOM 715 N N . ASP A 1 90 ? -4.563 -7.453 -24.244 1.00 97.19 90 ASP A N 1
ATOM 716 C CA . ASP A 1 90 ? -3.622 -7.641 -25.352 1.00 97.19 90 ASP A CA 1
ATOM 717 C C . ASP A 1 90 ? -3.093 -6.277 -25.812 1.00 97.19 90 ASP A C 1
ATOM 719 O O . ASP A 1 90 ? -3.797 -5.514 -26.471 1.00 97.19 90 ASP A O 1
ATOM 723 N N . TYR A 1 91 ? -1.855 -5.964 -25.431 1.00 96.31 91 TYR A N 1
ATOM 724 C CA . TYR A 1 91 ? -1.197 -4.703 -25.780 1.00 96.31 91 TYR A CA 1
ATOM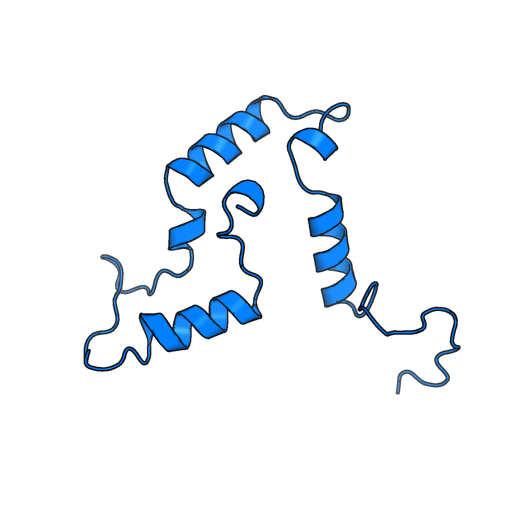 725 C C . TYR A 1 91 ? -0.613 -4.682 -27.201 1.00 96.31 91 TYR A C 1
ATOM 727 O O . TYR A 1 91 ? -0.217 -3.613 -27.660 1.00 96.31 91 TYR A O 1
ATOM 735 N N . GLU A 1 92 ? -0.574 -5.821 -27.902 1.00 97.19 92 GLU A N 1
ATOM 736 C CA . GLU A 1 92 ? -0.176 -5.885 -29.317 1.00 97.19 92 GLU A CA 1
ATOM 737 C C . GLU A 1 92 ? -1.376 -5.670 -30.253 1.00 97.19 92 GLU A C 1
ATOM 739 O O . GLU A 1 92 ? -1.209 -5.431 -31.452 1.00 97.19 92 GLU A O 1
ATOM 744 N N . GLN A 1 93 ? -2.600 -5.737 -29.720 1.00 97.19 93 GLN A N 1
ATOM 745 C CA . GLN A 1 93 ? -3.810 -5.460 -30.477 1.00 97.19 93 GLN A CA 1
ATOM 746 C C . GLN A 1 93 ? -3.927 -3.959 -30.786 1.00 97.19 93 GLN A C 1
ATOM 748 O O . GLN A 1 93 ? -3.882 -3.109 -29.898 1.00 97.19 93 GLN A O 1
ATOM 753 N N . GLU A 1 94 ? -4.155 -3.631 -32.060 1.00 97.00 94 GLU A N 1
ATOM 754 C CA . GLU A 1 94 ? -4.367 -2.251 -32.495 1.00 97.00 94 GLU A CA 1
ATOM 755 C C . GLU A 1 94 ? -5.629 -1.648 -31.858 1.00 97.00 94 GLU A C 1
ATOM 757 O O . GLU A 1 94 ? -6.731 -2.205 -31.936 1.00 97.00 94 GLU A O 1
ATOM 762 N N . VAL A 1 95 ? -5.471 -0.467 -31.257 1.00 96.25 95 VAL A N 1
ATOM 763 C CA . VAL A 1 95 ? -6.589 0.331 -30.752 1.00 96.25 95 VAL A CA 1
ATOM 764 C C . VAL A 1 95 ? -7.127 1.194 -31.890 1.00 96.25 95 VAL A C 1
ATOM 766 O O . VAL A 1 95 ? -6.506 2.174 -32.291 1.00 96.25 95 VAL A O 1
ATOM 769 N N . LEU A 1 96 ? -8.295 0.815 -32.415 1.00 96.06 96 LEU A N 1
ATOM 770 C CA . LEU A 1 96 ? -8.897 1.443 -33.600 1.00 96.06 96 LEU A CA 1
ATOM 771 C C . LEU A 1 96 ? -9.528 2.823 -33.329 1.00 96.06 96 LEU A C 1
ATOM 773 O O . LEU A 1 96 ? -9.716 3.595 -34.265 1.00 96.06 96 LEU A O 1
ATOM 777 N N . SER A 1 97 ? -9.887 3.124 -32.075 1.00 94.19 97 SER A N 1
ATOM 778 C CA . SER A 1 97 ? -10.447 4.415 -31.646 1.00 94.19 97 SER A CA 1
ATOM 779 C C . SER A 1 97 ? -10.135 4.682 -30.174 1.00 94.19 97 SER A C 1
ATOM 781 O O . SER A 1 97 ? -10.166 3.758 -29.362 1.00 94.19 97 SER A O 1
ATOM 783 N N . PHE A 1 98 ? -9.893 5.952 -29.840 1.00 92.25 98 PHE A N 1
ATOM 784 C CA . PHE A 1 98 ? -9.830 6.473 -28.465 1.00 92.25 98 PHE A CA 1
ATOM 785 C C . PHE A 1 98 ? -10.974 7.453 -28.152 1.00 92.25 98 PHE A C 1
ATOM 787 O O . PHE A 1 98 ? -11.021 8.012 -27.056 1.00 92.25 98 PHE A O 1
ATOM 794 N N . GLU A 1 99 ? -11.854 7.676 -29.130 1.00 81.69 99 GLU A N 1
ATOM 795 C CA . GLU A 1 99 ? -13.079 8.474 -29.027 1.00 81.69 99 GLU A CA 1
ATOM 796 C C . GLU A 1 99 ? -14.284 7.596 -28.679 1.00 81.69 99 GLU A C 1
ATOM 798 O O . GLU A 1 99 ? -14.349 6.455 -29.206 1.00 81.69 99 GLU A O 1
#

Foldseek 3Di:
DVVVVPDDDPVRLVCCCVDPAPPDPPDPDGDAPPVRHRDSCCSCPDPVNVVLVVVLVVDDDPVCDVPSHPVVVVVCVVQVVVVPPDPPDDPVDDDPDPD

Solvent-accessible surface area (backbone atoms only — not comparable to full-atom values): 6423 Å² total; per-residue (Å²): 90,66,96,71,76,66,59,69,57,76,65,54,48,51,51,47,44,43,55,70,35,73,60,33,84,97,56,92,73,65,68,51,52,99,87,68,44,72,71,82,59,57,71,62,69,30,67,76,47,46,53,51,53,52,56,39,66,76,68,62,45,92,93,44,37,81,77,72,48,61,63,67,60,51,50,48,54,57,34,40,78,71,74,33,95,48,88,90,64,69,85,85,57,83,78,91,69,93,122

Organism: NCBI:txid156406

InterPro domains:
  IPR010758 Trans-2-enoyl-CoA reductase [PTHR37480] (1-95)
  IPR024906 Enoyl reductase FAD binding domain [PF07055] (32-95)

Mean predicted aligned error: 3.41 Å

Secondary structure (DSSP, 8-state):
-GGGT----HHHHHHHHIIIIIS-TT--SPP--TTS---STTTTSSHHHHHHHHHHHTT--TTTHHHHS-HHHHHHHHHHHTT-S-TT--TTS------

Nearest PDB structures (foldseek):
  4fbg-assembly3_C  TM=9.693E-01  e=5.916E-07  Treponema denticola ATCC 35405
  4eue-assembly1_A  TM=9.678E-01  e=1.017E-06  Clostridium acetobutylicum ATCC 824
  4euf-assembly1_A  TM=9.633E-01  e=2.002E-06  Clostridium acetobutylicum ATCC 824
  5xi0-assembly2_B  TM=9.626E-01  e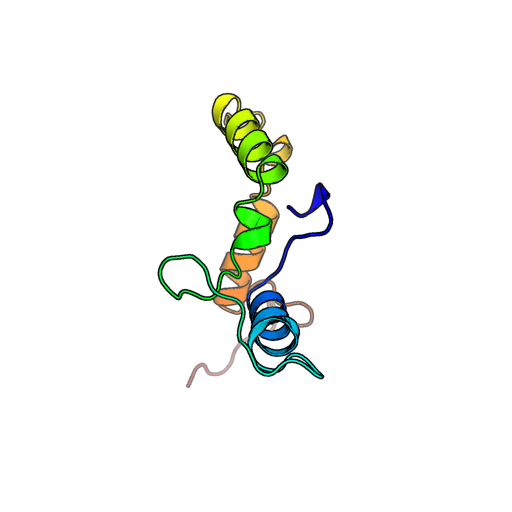=2.625E-06  Aliivibrio fischeri ES114
  3s8m-assembly1_A  TM=9.615E-01  e=1.334E-05  Xanthomonas oryzae pv. oryzae MAFF 311018

pLDDT: mean 96.34, std 2.9, range [81.69, 98.56]

Radius of gyration: 18.72 Å; Cα contacts (8 Å, |Δi|>4): 43; chains: 1; bounding box: 46×26×52 Å